Protein AF-A0AAU6S9L4-F1 (afdb_monomer_lite)

Secondary structure (DSSP, 8-state):
-HHHHHHHHHHHHHHHHHHHHHHHHHS-HHHHHHHHHHHH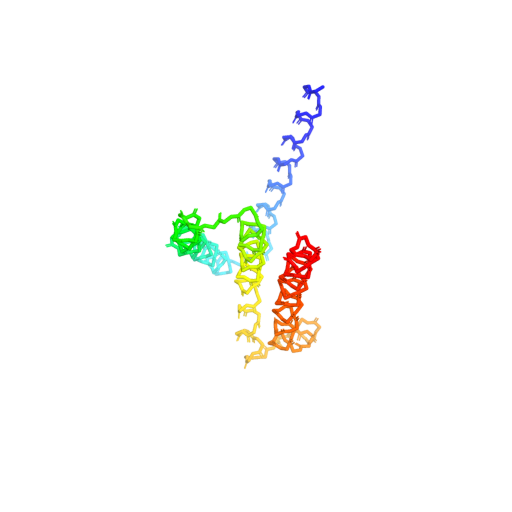HHHHIIIIIIHHHHHHHHHHHTTS--HHHHHHHHHHHHHHHHHHHHHHHHHHHHHHHTT--SSTTSS-S-HHHHHHHHHHHHHHHHHHHHHHHHHHHHHTT-

Structure (mmCIF, N/CA/C/O backbone):
data_AF-A0AAU6S9L4-F1
#
_entry.id   AF-A0AAU6S9L4-F1
#
loop_
_atom_site.group_PDB
_atom_site.id
_atom_site.type_symbol
_atom_site.label_atom_id
_atom_site.label_alt_id
_atom_site.label_comp_id
_atom_site.label_asym_id
_atom_site.label_entity_id
_atom_site.label_seq_id
_atom_site.pdbx_PDB_ins_code
_atom_site.Cartn_x
_atom_site.Cartn_y
_atom_site.Cartn_z
_atom_site.occupancy
_atom_site.B_iso_or_equiv
_atom_site.auth_seq_id
_atom_site.auth_comp_id
_atom_site.auth_asym_id
_atom_site.auth_atom_id
_atom_site.pdbx_PDB_model_num
ATOM 1 N N . MET A 1 1 ? 20.377 -11.196 22.464 1.00 67.19 1 MET A N 1
ATOM 2 C CA . MET A 1 1 ? 19.798 -9.949 21.898 1.00 67.19 1 MET A CA 1
ATOM 3 C C . MET A 1 1 ? 20.752 -9.184 20.975 1.00 67.19 1 MET A C 1
ATOM 5 O O . MET A 1 1 ? 20.336 -8.854 19.873 1.00 67.19 1 MET A O 1
ATOM 9 N N . ARG A 1 2 ? 22.020 -8.928 21.351 1.00 87.81 2 ARG A N 1
ATOM 10 C CA . ARG A 1 2 ? 22.989 -8.230 20.471 1.00 87.81 2 ARG A CA 1
ATOM 11 C C . ARG A 1 2 ? 23.260 -8.964 19.152 1.00 87.81 2 ARG A C 1
ATOM 13 O O . ARG A 1 2 ? 23.214 -8.337 18.105 1.00 87.81 2 ARG A O 1
ATOM 20 N N . PHE A 1 3 ? 23.445 -10.284 19.200 1.00 92.75 3 PHE A N 1
ATOM 21 C CA . PHE A 1 3 ? 23.719 -11.091 18.004 1.00 92.75 3 PHE A CA 1
ATOM 22 C C . PHE A 1 3 ? 22.562 -11.070 16.996 1.00 92.75 3 PHE A C 1
ATOM 24 O O . PHE A 1 3 ? 22.773 -10.782 15.827 1.00 92.75 3 PHE A O 1
ATOM 31 N N . ALA A 1 4 ? 21.325 -11.272 17.466 1.00 94.81 4 ALA A N 1
ATOM 32 C CA . ALA A 1 4 ? 20.131 -11.181 16.624 1.00 94.81 4 ALA A CA 1
ATOM 33 C C . ALA A 1 4 ? 19.972 -9.788 15.994 1.00 94.81 4 ALA A C 1
ATOM 35 O O . ALA A 1 4 ? 19.683 -9.675 14.809 1.00 94.81 4 ALA A O 1
ATOM 36 N N . ARG A 1 5 ? 20.226 -8.718 16.761 1.00 95.12 5 ARG A N 1
ATOM 37 C CA . ARG A 1 5 ? 20.195 -7.345 16.238 1.00 95.12 5 ARG A CA 1
ATOM 38 C C . ARG A 1 5 ? 21.238 -7.136 15.137 1.00 95.12 5 ARG A C 1
ATOM 40 O O . ARG A 1 5 ? 20.899 -6.605 14.088 1.00 95.12 5 ARG A O 1
ATOM 47 N N . VAL A 1 6 ? 22.481 -7.556 15.367 1.00 97.19 6 VAL A N 1
ATOM 48 C CA . VAL A 1 6 ? 23.558 -7.441 14.371 1.00 97.19 6 VAL A CA 1
ATOM 49 C C . VAL A 1 6 ? 23.235 -8.261 13.124 1.00 97.19 6 VAL A C 1
ATOM 51 O O . VAL A 1 6 ? 23.400 -7.755 12.022 1.00 97.19 6 VAL A O 1
ATOM 54 N N . ALA A 1 7 ? 22.705 -9.476 13.285 1.00 96.94 7 ALA A N 1
ATOM 55 C CA . ALA A 1 7 ? 22.304 -10.325 12.168 1.00 96.94 7 ALA A CA 1
ATOM 56 C C . ALA A 1 7 ? 21.214 -9.669 11.307 1.00 96.94 7 ALA A C 1
ATOM 58 O O . ALA A 1 7 ? 21.341 -9.642 10.088 1.00 96.94 7 ALA A O 1
ATOM 59 N N . VAL A 1 8 ? 20.183 -9.079 11.924 1.00 97.06 8 VAL A N 1
ATOM 60 C CA . VAL A 1 8 ? 19.117 -8.367 11.196 1.00 97.06 8 VAL A CA 1
ATOM 61 C C . VAL A 1 8 ? 19.659 -7.132 10.477 1.00 97.06 8 VAL A C 1
ATOM 63 O O . VAL A 1 8 ? 19.301 -6.900 9.326 1.00 97.06 8 VAL A O 1
ATOM 66 N N . ILE A 1 9 ? 20.545 -6.360 11.115 1.00 97.62 9 ILE A N 1
ATOM 67 C CA . ILE A 1 9 ? 21.171 -5.187 10.484 1.00 97.62 9 ILE A CA 1
ATOM 68 C C . ILE A 1 9 ? 22.021 -5.615 9.285 1.00 97.62 9 ILE A C 1
ATOM 70 O O . ILE A 1 9 ? 21.869 -5.059 8.201 1.00 97.62 9 ILE A O 1
ATOM 74 N N . ALA A 1 10 ? 22.883 -6.617 9.460 1.00 97.56 10 ALA A N 1
ATOM 75 C CA . ALA A 1 10 ? 23.743 -7.122 8.396 1.00 97.56 10 ALA A CA 1
ATOM 76 C C . ALA A 1 10 ? 22.922 -7.686 7.229 1.00 97.56 10 ALA A C 1
ATOM 78 O O . ALA A 1 10 ? 23.206 -7.372 6.076 1.00 97.56 10 ALA A O 1
ATOM 79 N N . ALA A 1 11 ? 21.865 -8.450 7.522 1.00 97.94 11 ALA A N 1
ATOM 80 C CA . ALA A 1 11 ? 20.945 -8.959 6.511 1.00 97.94 11 ALA A CA 1
ATOM 81 C C . ALA A 1 11 ? 20.233 -7.820 5.769 1.00 97.94 11 ALA A C 1
ATOM 83 O O . ALA A 1 11 ? 20.184 -7.833 4.543 1.00 97.94 11 ALA A O 1
ATOM 84 N N . GLY A 1 12 ? 19.732 -6.814 6.491 1.00 97.56 12 GLY A N 1
ATOM 85 C CA . GLY A 1 12 ? 19.065 -5.654 5.900 1.00 97.56 12 GLY A CA 1
ATOM 86 C C . GLY A 1 12 ? 19.984 -4.850 4.981 1.00 97.56 12 GLY A C 1
ATOM 87 O O . GLY A 1 12 ? 19.602 -4.545 3.855 1.00 97.56 12 GLY A O 1
ATOM 88 N N . ILE A 1 13 ? 21.214 -4.564 5.420 1.00 98.19 13 ILE A N 1
ATOM 89 C CA . ILE A 1 13 ? 22.219 -3.868 4.603 1.00 98.19 13 ILE A CA 1
ATOM 90 C C . ILE A 1 13 ? 22.600 -4.711 3.382 1.00 98.19 13 ILE A C 1
ATOM 92 O O . ILE A 1 13 ? 22.663 -4.180 2.276 1.00 98.19 13 ILE A O 1
ATOM 96 N N . GLY A 1 14 ? 22.812 -6.019 3.560 1.00 98.19 14 GLY A N 1
ATOM 97 C CA . GLY A 1 14 ? 23.135 -6.933 2.465 1.00 98.19 14 GLY A CA 1
ATOM 98 C C . GLY A 1 14 ? 22.035 -6.985 1.403 1.00 98.19 14 GLY A C 1
ATOM 99 O O . GLY A 1 14 ? 22.317 -6.832 0.217 1.00 98.19 14 GLY A O 1
ATOM 100 N N . LEU A 1 15 ? 20.775 -7.121 1.825 1.00 98.06 15 LEU A N 1
ATOM 101 C CA . LEU A 1 15 ? 19.605 -7.111 0.940 1.00 98.06 15 LEU A CA 1
ATOM 102 C C . LEU A 1 15 ? 19.424 -5.762 0.236 1.00 98.06 15 LEU A C 1
ATOM 104 O O . LEU A 1 15 ? 19.164 -5.736 -0.965 1.00 98.06 15 LEU A O 1
ATOM 108 N N . ALA A 1 16 ? 19.596 -4.647 0.951 1.00 96.38 16 ALA A N 1
ATOM 109 C CA . ALA A 1 16 ? 19.506 -3.313 0.364 1.00 96.38 16 ALA A CA 1
ATOM 110 C C . ALA A 1 16 ? 20.603 -3.088 -0.687 1.00 96.38 16 ALA A C 1
ATOM 112 O O . ALA A 1 16 ? 20.308 -2.650 -1.797 1.00 96.38 16 ALA A O 1
ATOM 113 N N . GLY A 1 17 ? 21.852 -3.445 -0.371 1.00 97.75 17 GLY A N 1
ATOM 114 C CA . GLY A 1 17 ? 22.973 -3.359 -1.306 1.00 97.75 17 GLY A CA 1
ATOM 115 C C . GLY A 1 17 ? 22.759 -4.227 -2.545 1.00 97.75 17 GLY A C 1
ATOM 116 O O . GLY A 1 17 ? 22.946 -3.756 -3.664 1.00 97.75 17 GLY A O 1
ATOM 117 N N . TYR A 1 18 ? 22.282 -5.461 -2.362 1.00 97.81 18 TYR A N 1
ATOM 118 C CA . TYR A 1 18 ? 21.923 -6.344 -3.471 1.00 97.81 18 TYR A CA 1
ATOM 119 C C . TYR A 1 18 ? 20.815 -5.747 -4.352 1.00 97.81 18 TYR A C 1
ATOM 121 O O . TYR A 1 18 ? 20.934 -5.750 -5.576 1.00 97.81 18 TYR A O 1
ATOM 129 N N . GLY A 1 19 ? 19.781 -5.158 -3.745 1.00 96.06 19 GLY A N 1
ATOM 130 C CA . GLY A 1 19 ? 18.730 -4.440 -4.465 1.00 96.06 19 GLY A CA 1
ATOM 131 C C . GLY A 1 19 ? 19.267 -3.265 -5.288 1.00 96.06 19 GLY A C 1
ATOM 132 O O . GLY A 1 19 ? 18.892 -3.118 -6.447 1.00 96.06 19 GLY A O 1
ATOM 133 N N . VAL A 1 20 ? 20.191 -2.468 -4.740 1.00 95.81 20 VAL A N 1
ATOM 134 C CA . VAL A 1 20 ? 20.842 -1.364 -5.473 1.00 95.81 20 VAL A CA 1
ATOM 135 C C . VAL A 1 20 ? 21.632 -1.885 -6.674 1.00 95.81 20 VAL A C 1
ATOM 137 O O . VAL A 1 20 ? 21.512 -1.333 -7.768 1.00 95.81 20 VAL A O 1
ATOM 140 N N . VAL A 1 21 ? 22.394 -2.969 -6.499 1.00 97.31 21 VAL A N 1
ATOM 141 C CA . VAL A 1 21 ? 23.126 -3.610 -7.603 1.00 97.31 21 VAL A CA 1
ATOM 142 C C . VAL A 1 21 ? 22.158 -4.064 -8.693 1.00 97.31 21 VAL A C 1
ATOM 144 O O . VAL A 1 21 ? 22.389 -3.765 -9.863 1.00 97.31 21 VAL A O 1
ATOM 147 N N . LEU A 1 22 ? 21.050 -4.720 -8.335 1.00 96.31 22 LEU A N 1
ATOM 148 C CA . LEU A 1 22 ? 20.025 -5.128 -9.299 1.00 96.31 22 LEU A CA 1
ATOM 149 C C . LEU A 1 22 ? 19.402 -3.933 -10.025 1.00 96.31 22 LEU A C 1
ATOM 151 O O . LEU A 1 22 ? 19.264 -3.980 -11.241 1.00 96.31 22 LEU A O 1
ATOM 155 N N . LEU A 1 23 ? 19.066 -2.851 -9.320 1.00 95.12 23 LEU A N 1
ATOM 156 C CA . LEU A 1 23 ? 18.490 -1.658 -9.944 1.00 95.12 23 LEU A CA 1
ATOM 157 C C . LEU A 1 23 ? 19.423 -1.078 -11.013 1.00 95.12 23 LEU A C 1
ATOM 159 O O . LEU A 1 23 ? 18.978 -0.807 -12.123 1.00 95.12 23 LEU A O 1
ATOM 163 N N . ILE A 1 24 ? 20.713 -0.925 -10.706 1.00 95.69 24 ILE A N 1
ATOM 164 C CA . ILE A 1 24 ? 21.684 -0.306 -11.623 1.00 95.69 24 ILE A CA 1
ATOM 165 C C . ILE A 1 24 ? 22.054 -1.244 -12.782 1.00 95.69 24 ILE A C 1
ATOM 167 O O . ILE A 1 24 ? 22.350 -0.774 -13.878 1.00 95.69 24 ILE A O 1
ATOM 171 N N . THR A 1 25 ? 22.045 -2.561 -12.559 1.00 96.38 25 THR A N 1
ATOM 172 C CA . THR A 1 25 ? 22.445 -3.545 -13.581 1.00 96.38 25 THR A CA 1
ATOM 173 C C . THR A 1 25 ? 21.294 -4.030 -14.462 1.00 96.38 25 THR A C 1
ATOM 175 O O . THR A 1 25 ? 21.542 -4.415 -15.602 1.00 96.38 25 THR A O 1
ATOM 178 N N . ALA A 1 26 ? 20.049 -4.011 -13.973 1.00 94.69 26 ALA A N 1
ATOM 179 C CA . ALA A 1 26 ? 18.892 -4.560 -14.685 1.00 94.69 26 ALA A CA 1
ATOM 180 C C . ALA A 1 26 ? 17.986 -3.502 -15.336 1.00 94.69 26 ALA A C 1
ATOM 182 O O . ALA A 1 26 ? 17.202 -3.844 -16.222 1.00 94.69 26 ALA A O 1
ATOM 183 N N . LEU A 1 27 ? 18.056 -2.234 -14.914 1.00 94.62 27 LEU A N 1
ATOM 184 C CA . LEU A 1 27 ? 17.190 -1.169 -15.428 1.00 94.62 27 LEU A CA 1
ATOM 185 C C . LEU A 1 27 ? 17.967 -0.180 -16.297 1.00 94.62 27 LEU A C 1
ATOM 187 O O . LEU A 1 27 ? 19.095 0.201 -15.995 1.00 94.62 27 LEU A O 1
ATOM 191 N N . SER A 1 28 ? 17.323 0.301 -17.361 1.00 95.31 28 SER A N 1
ATOM 192 C CA . SER A 1 28 ? 17.840 1.427 -18.138 1.00 95.31 28 SER A CA 1
ATOM 193 C C . SER A 1 28 ? 17.779 2.734 -17.325 1.00 95.31 28 SER A C 1
ATOM 195 O O . SER A 1 28 ? 16.921 2.876 -16.447 1.00 95.31 28 SER A O 1
ATOM 197 N N . PRO A 1 29 ? 18.602 3.752 -17.650 1.00 94.38 29 PRO A N 1
ATOM 198 C CA . PRO A 1 29 ? 18.561 5.052 -16.970 1.00 94.38 29 PRO A CA 1
ATOM 199 C C . PRO A 1 29 ? 17.177 5.718 -16.981 1.00 94.38 29 PRO A C 1
ATOM 201 O O . PRO A 1 29 ? 16.779 6.354 -16.007 1.00 94.38 29 PRO A O 1
ATOM 204 N N . SER A 1 30 ? 16.410 5.534 -18.060 1.00 95.19 30 SER A N 1
ATOM 205 C CA . SER A 1 30 ? 15.034 6.029 -18.163 1.00 95.19 30 SER A CA 1
ATOM 206 C C . SER A 1 30 ? 14.085 5.354 -17.168 1.00 95.19 30 SER A C 1
ATOM 208 O O . SER A 1 30 ? 13.259 6.033 -16.560 1.00 95.19 30 SER A O 1
ATOM 210 N N . LEU A 1 31 ? 14.218 4.040 -16.961 1.00 93.38 31 LEU A N 1
ATOM 211 C CA . LEU A 1 31 ? 13.424 3.295 -15.984 1.00 93.38 31 LEU A CA 1
ATOM 212 C C . LEU A 1 31 ? 13.832 3.630 -14.549 1.00 93.38 31 LEU A C 1
ATOM 214 O O . LEU A 1 31 ? 12.963 3.725 -13.688 1.00 93.38 31 LEU A O 1
ATOM 218 N N . LEU A 1 32 ? 15.121 3.873 -14.294 1.00 95.56 32 LEU A N 1
ATOM 219 C CA . LEU A 1 32 ? 15.591 4.360 -12.994 1.00 95.56 32 LEU A CA 1
ATOM 220 C C . LEU A 1 32 ? 14.981 5.721 -12.650 1.00 95.56 32 LEU A C 1
ATOM 222 O O . LEU A 1 32 ? 14.514 5.912 -11.528 1.00 95.56 32 LEU A O 1
ATOM 226 N N . LEU A 1 33 ? 14.926 6.646 -13.614 1.00 96.19 33 LEU A N 1
ATOM 227 C CA . LEU A 1 33 ? 14.273 7.938 -13.415 1.00 96.19 33 LEU A CA 1
ATOM 228 C C . LEU A 1 33 ? 12.766 7.775 -13.180 1.00 96.19 33 LEU A C 1
ATOM 230 O O . LEU A 1 33 ? 12.229 8.375 -12.251 1.00 96.19 33 LEU A O 1
ATOM 234 N N . ALA A 1 34 ? 12.089 6.940 -13.974 1.00 93.44 34 ALA A N 1
ATOM 235 C CA . ALA A 1 34 ? 10.665 6.662 -13.795 1.00 93.44 34 ALA A CA 1
ATOM 236 C C . ALA A 1 34 ? 10.370 6.056 -12.411 1.00 93.44 34 ALA A C 1
ATOM 238 O O . ALA A 1 34 ? 9.437 6.489 -11.734 1.00 93.44 34 ALA A O 1
ATOM 239 N N . LEU A 1 35 ? 11.202 5.113 -11.958 1.00 94.00 35 LEU A N 1
ATOM 240 C CA . LEU A 1 35 ? 11.126 4.527 -10.623 1.00 94.00 35 LEU A CA 1
ATOM 241 C C . LEU A 1 35 ? 11.349 5.581 -9.534 1.00 94.00 35 LEU A C 1
ATOM 243 O O . LEU A 1 35 ? 10.585 5.625 -8.575 1.00 94.00 35 LEU A O 1
ATOM 247 N N . ALA A 1 36 ? 12.361 6.441 -9.674 1.00 95.25 36 ALA A N 1
ATOM 248 C CA . ALA A 1 36 ? 12.648 7.495 -8.704 1.00 95.25 36 ALA A CA 1
ATOM 249 C C . ALA A 1 36 ? 11.485 8.492 -8.583 1.00 95.25 36 ALA A C 1
ATOM 251 O O . ALA A 1 36 ? 11.081 8.836 -7.472 1.00 95.25 36 ALA A O 1
ATOM 252 N N . VAL A 1 37 ? 10.903 8.906 -9.715 1.00 96.44 37 VAL A N 1
ATOM 253 C CA . VAL A 1 37 ? 9.714 9.772 -9.749 1.00 96.44 37 VAL A CA 1
ATOM 254 C C . VAL A 1 37 ? 8.522 9.084 -9.090 1.00 96.44 37 VAL A C 1
ATOM 256 O O . VAL A 1 37 ? 7.832 9.705 -8.283 1.00 96.44 37 VAL A O 1
ATOM 259 N N . TRP A 1 38 ? 8.289 7.803 -9.384 1.00 94.69 38 TRP A N 1
ATOM 260 C CA . TRP A 1 38 ? 7.201 7.043 -8.773 1.00 94.69 38 TRP A CA 1
ATOM 261 C C . TRP A 1 38 ? 7.387 6.886 -7.257 1.00 94.69 38 TRP A C 1
ATOM 263 O O . TRP A 1 38 ? 6.455 7.162 -6.506 1.00 94.69 38 TRP A O 1
ATOM 273 N N . LEU A 1 39 ? 8.590 6.536 -6.787 1.00 94.50 39 LEU A N 1
ATOM 274 C CA . LEU A 1 39 ? 8.905 6.442 -5.356 1.00 94.50 39 LEU A CA 1
ATOM 275 C C . LEU A 1 39 ? 8.682 7.780 -4.645 1.00 94.50 39 LEU A C 1
ATOM 277 O O . LEU A 1 39 ? 8.041 7.817 -3.596 1.00 94.50 39 LEU A O 1
ATOM 281 N N . ALA A 1 40 ? 9.156 8.882 -5.232 1.00 96.38 40 ALA A N 1
ATOM 282 C CA . ALA A 1 40 ? 8.940 10.218 -4.688 1.00 96.38 40 ALA A CA 1
ATOM 283 C C . ALA A 1 40 ? 7.445 10.565 -4.623 1.00 96.38 40 ALA A C 1
ATOM 285 O O . ALA A 1 40 ? 6.968 11.041 -3.593 1.00 96.38 40 ALA A O 1
ATOM 286 N N . ALA A 1 41 ? 6.687 10.277 -5.684 1.00 94.75 41 ALA A N 1
ATOM 287 C CA . ALA A 1 41 ? 5.246 10.502 -5.714 1.00 94.75 41 ALA A CA 1
ATOM 288 C C . ALA A 1 41 ? 4.516 9.684 -4.636 1.00 94.75 41 ALA A C 1
ATOM 290 O O . ALA A 1 41 ? 3.662 10.226 -3.939 1.00 94.75 41 ALA A O 1
ATOM 291 N N . VAL A 1 42 ? 4.874 8.409 -4.451 1.00 94.19 42 VAL A N 1
ATOM 292 C CA . VAL A 1 42 ? 4.299 7.545 -3.408 1.00 94.19 42 VAL A CA 1
ATOM 293 C C . VAL A 1 42 ? 4.570 8.101 -2.012 1.00 94.19 42 VAL A C 1
ATOM 295 O O . VAL A 1 42 ? 3.636 8.182 -1.217 1.00 94.19 42 VAL A O 1
ATOM 298 N N . VAL A 1 43 ? 5.804 8.532 -1.722 1.00 94.56 43 VAL A N 1
ATOM 299 C CA . VAL A 1 43 ? 6.157 9.156 -0.432 1.00 94.56 43 VAL A CA 1
ATOM 300 C C . VAL A 1 43 ? 5.333 10.418 -0.202 1.00 94.56 43 VAL A C 1
ATOM 302 O O . VAL A 1 43 ? 4.728 10.570 0.855 1.00 94.56 43 VAL A O 1
ATOM 305 N N . VAL A 1 44 ? 5.232 11.292 -1.207 1.00 96.25 44 VAL A N 1
ATOM 306 C CA . VAL A 1 44 ? 4.434 12.522 -1.107 1.00 96.25 44 VAL A CA 1
ATOM 307 C C . VAL A 1 44 ? 2.963 12.204 -0.844 1.00 96.25 44 VAL A C 1
ATOM 309 O O . VAL A 1 44 ? 2.372 12.781 0.065 1.00 96.25 44 VAL A O 1
ATOM 312 N N . VAL A 1 45 ? 2.356 11.273 -1.585 1.00 94.62 45 VAL A N 1
ATOM 313 C CA . VAL A 1 45 ? 0.954 10.899 -1.347 1.00 94.62 45 VAL A CA 1
ATOM 314 C C . VAL A 1 45 ? 0.781 10.287 0.047 1.00 94.62 45 VAL A C 1
ATOM 316 O O . VAL A 1 45 ? -0.194 10.595 0.733 1.00 94.62 45 VAL A O 1
ATOM 319 N N . HIS A 1 46 ? 1.719 9.463 0.509 1.00 89.81 46 HIS A N 1
ATOM 320 C CA . HIS A 1 46 ? 1.636 8.851 1.831 1.00 89.81 46 HIS A CA 1
ATOM 321 C C . HIS A 1 46 ? 1.733 9.888 2.961 1.00 89.81 46 HIS A C 1
ATOM 323 O O . HIS A 1 46 ? 0.831 9.978 3.798 1.00 89.81 46 HIS A O 1
ATOM 329 N N . ASP A 1 47 ? 2.776 10.715 2.942 1.00 94.19 47 ASP A N 1
ATOM 330 C CA . ASP A 1 47 ? 3.126 11.594 4.060 1.00 94.19 47 ASP A CA 1
ATOM 331 C C . ASP A 1 47 ? 2.374 12.925 4.035 1.00 94.19 47 ASP A C 1
ATOM 333 O O . ASP A 1 47 ? 2.033 13.458 5.091 1.00 94.19 47 ASP A O 1
ATOM 337 N N . ALA A 1 48 ? 2.086 13.468 2.850 1.00 93.06 48 ALA A N 1
ATOM 338 C CA . ALA A 1 48 ? 1.420 14.763 2.719 1.00 93.06 48 ALA A CA 1
ATOM 339 C C . ALA A 1 48 ? -0.106 14.650 2.598 1.00 93.06 48 ALA A C 1
ATOM 341 O O . ALA A 1 48 ? -0.805 15.627 2.866 1.00 93.06 48 ALA A O 1
ATOM 342 N N . ILE A 1 49 ? -0.641 13.486 2.208 1.00 92.12 49 ILE A N 1
ATOM 343 C CA . ILE A 1 49 ? -2.088 13.304 2.001 1.00 92.12 49 ILE A CA 1
ATOM 344 C C . ILE A 1 49 ? -2.655 12.264 2.965 1.00 92.12 49 ILE A C 1
ATOM 346 O O . ILE A 1 49 ? -3.531 12.595 3.767 1.00 92.12 49 ILE A O 1
ATOM 350 N N . LEU A 1 50 ? -2.170 11.019 2.923 1.00 91.12 50 LEU A N 1
ATOM 351 C CA . LEU A 1 50 ? -2.778 9.928 3.693 1.00 91.12 50 LEU A CA 1
ATOM 352 C C . LEU A 1 50 ? -2.595 10.119 5.203 1.00 91.12 50 LEU A C 1
ATOM 354 O O . LEU A 1 50 ? -3.575 10.027 5.949 1.00 91.12 50 LEU A O 1
ATOM 358 N N . ALA A 1 51 ? -1.378 10.423 5.661 1.00 89.94 51 ALA A N 1
ATOM 359 C CA . ALA A 1 51 ? -1.102 10.610 7.084 1.00 89.94 51 ALA A CA 1
ATOM 360 C C . ALA A 1 51 ? -1.865 11.810 7.696 1.00 89.94 51 ALA A C 1
ATOM 362 O O . ALA A 1 51 ? -2.516 11.624 8.733 1.00 89.94 51 ALA A O 1
ATOM 363 N N . PRO A 1 52 ? -1.902 13.008 7.073 1.00 89.50 52 PRO A N 1
ATOM 364 C CA . PRO A 1 52 ? -2.674 14.138 7.589 1.00 89.50 52 PRO A CA 1
ATOM 365 C C . PRO A 1 52 ? -4.180 13.888 7.553 1.00 89.50 52 PRO A C 1
ATOM 367 O O . PRO A 1 52 ? -4.862 14.170 8.541 1.00 89.50 52 PRO A O 1
ATOM 370 N N . ALA A 1 53 ? -4.704 13.305 6.467 1.00 88.81 53 ALA A N 1
ATOM 371 C CA . ALA A 1 53 ? -6.120 12.960 6.368 1.00 88.81 53 ALA A CA 1
ATOM 372 C C . ALA A 1 53 ? -6.531 12.001 7.493 1.00 88.81 53 ALA A C 1
ATOM 374 O O . ALA A 1 53 ? -7.535 12.232 8.170 1.00 88.81 53 ALA A O 1
ATOM 375 N N . MET A 1 54 ? -5.721 10.971 7.755 1.00 86.25 54 MET A N 1
ATOM 376 C CA . MET A 1 54 ? -5.971 10.029 8.845 1.00 86.25 54 MET A CA 1
ATOM 377 C C . MET A 1 54 ? -5.879 10.667 10.221 1.00 86.25 54 MET A C 1
ATOM 379 O O . MET A 1 54 ? -6.725 10.406 11.078 1.00 86.25 54 MET A O 1
ATOM 383 N N . SER A 1 55 ? -4.898 11.542 10.433 1.00 87.44 55 SER A N 1
ATOM 384 C CA . SER A 1 55 ? -4.775 12.282 11.686 1.00 87.44 55 SER A CA 1
ATOM 385 C C . SER A 1 55 ? -6.003 13.167 11.939 1.00 87.44 55 SER A C 1
ATOM 387 O O . SER A 1 55 ? -6.550 13.153 13.044 1.00 87.44 55 SER A O 1
ATOM 389 N N . ALA A 1 56 ? -6.504 13.857 10.909 1.00 86.50 56 ALA A N 1
ATOM 390 C CA . ALA A 1 56 ? -7.705 14.687 10.989 1.00 86.50 56 ALA A CA 1
ATOM 391 C C . ALA A 1 56 ? -8.977 13.861 11.254 1.00 86.50 56 ALA A C 1
ATOM 393 O O . ALA A 1 56 ? -9.775 14.211 12.128 1.00 86.50 56 ALA A O 1
ATOM 394 N N . LEU A 1 57 ? -9.152 12.736 10.551 1.00 82.88 57 LEU A N 1
ATOM 395 C CA . LEU A 1 57 ? -10.252 11.789 10.770 1.00 82.88 57 LEU A CA 1
ATOM 396 C C . LEU A 1 57 ? -10.252 11.260 12.206 1.00 82.88 57 LEU A C 1
ATOM 398 O O . LEU A 1 57 ? -11.286 11.293 12.877 1.00 82.88 57 LEU A O 1
ATOM 402 N N . ARG A 1 58 ? -9.084 10.844 12.704 1.00 83.06 58 ARG A N 1
ATOM 403 C CA . ARG A 1 58 ? -8.903 10.393 14.086 1.00 83.06 58 ARG A CA 1
ATOM 404 C C . ARG A 1 58 ? -9.264 11.487 15.087 1.00 83.06 58 ARG A C 1
ATOM 406 O O . ARG A 1 58 ? -10.074 11.246 15.975 1.00 83.06 58 ARG A O 1
ATOM 413 N N . ALA A 1 59 ? -8.719 12.692 14.921 1.00 82.44 59 ALA A N 1
ATOM 414 C CA . ALA A 1 59 ? -8.958 13.815 15.827 1.00 82.44 59 ALA A CA 1
ATOM 415 C C . ALA A 1 59 ? -10.435 14.235 15.887 1.00 82.44 59 ALA A C 1
ATOM 417 O O . ALA A 1 59 ? -10.907 14.676 16.935 1.00 82.44 59 ALA A O 1
ATOM 418 N N . ARG A 1 60 ? -11.166 14.099 14.776 1.00 78.56 60 ARG A N 1
ATOM 419 C CA . ARG A 1 60 ? -12.597 14.412 14.702 1.00 78.56 60 ARG A CA 1
ATOM 420 C C . ARG A 1 60 ? -13.466 13.334 15.345 1.00 78.56 60 ARG A C 1
ATOM 422 O O . ARG A 1 60 ? -14.467 13.663 15.962 1.00 78.56 60 ARG A O 1
ATOM 429 N N . TRP A 1 61 ? -13.100 12.063 15.199 1.00 70.69 61 TRP A N 1
ATOM 430 C CA . TRP A 1 61 ? -13.912 10.948 15.693 1.00 70.69 61 TRP A CA 1
ATOM 431 C C . TRP A 1 61 ? -13.652 10.626 17.162 1.00 70.69 61 TRP A C 1
ATOM 433 O O . TRP A 1 61 ? -14.557 10.173 17.849 1.00 70.69 61 TRP A O 1
ATOM 443 N N . TRP A 1 62 ? -12.437 10.854 17.658 1.00 70.38 62 TRP A N 1
ATOM 444 C CA . TRP A 1 62 ? -12.056 10.464 19.017 1.00 70.38 62 TRP A CA 1
ATOM 445 C C . TRP A 1 62 ? -12.514 11.434 20.105 1.00 70.38 62 TRP A C 1
ATOM 447 O O . TRP A 1 62 ? -12.474 11.069 21.274 1.00 70.38 62 TRP A O 1
ATOM 457 N N . ARG A 1 63 ? -12.967 12.641 19.749 1.00 66.94 63 ARG A N 1
ATOM 458 C CA . ARG A 1 63 ? -13.444 13.621 20.736 1.00 66.94 63 ARG A CA 1
ATOM 459 C C . ARG A 1 63 ? -14.695 13.161 21.489 1.00 66.94 63 ARG A C 1
ATOM 461 O O . ARG A 1 63 ? -14.790 13.436 22.676 1.00 66.94 63 ARG A O 1
ATOM 468 N N . ASP A 1 64 ? -15.565 12.392 20.832 1.00 64.75 64 ASP A N 1
ATOM 469 C CA . ASP A 1 64 ? -16.876 12.001 21.376 1.00 64.75 64 ASP A CA 1
ATOM 470 C C . ASP A 1 64 ? -17.133 10.476 21.334 1.00 64.75 64 ASP A C 1
ATOM 472 O O . ASP A 1 64 ? -18.247 10.004 21.568 1.00 64.75 64 ASP A O 1
ATOM 476 N N . ALA A 1 65 ? -16.118 9.672 20.997 1.00 64.88 65 ALA A N 1
ATOM 477 C CA . ALA A 1 65 ? -16.265 8.232 20.784 1.00 64.88 65 ALA A CA 1
ATOM 478 C C . ALA A 1 65 ? -15.971 7.410 22.049 1.00 64.88 65 ALA A C 1
ATOM 480 O O . ALA A 1 65 ? -14.827 7.334 22.498 1.00 64.88 65 ALA A O 1
ATOM 481 N N . GLY A 1 66 ? -16.980 6.692 22.556 1.00 72.81 66 GLY A N 1
ATOM 482 C CA . GLY A 1 66 ? -16.767 5.619 23.539 1.00 72.81 66 GLY A CA 1
ATOM 483 C C . GLY A 1 66 ? -15.932 4.456 22.973 1.00 72.81 66 GLY A C 1
ATOM 484 O O . GLY A 1 66 ? -15.818 4.310 21.754 1.00 72.81 66 GLY A O 1
ATOM 485 N N . ASP A 1 67 ? -15.397 3.587 23.838 1.00 73.69 67 ASP A N 1
ATOM 486 C CA . ASP A 1 67 ? -14.424 2.520 23.505 1.00 73.69 67 ASP A CA 1
ATOM 487 C C . ASP A 1 67 ? -14.757 1.694 22.249 1.00 73.69 67 ASP A C 1
ATOM 489 O O . ASP A 1 67 ? -13.891 1.343 21.449 1.00 73.69 67 ASP A O 1
ATOM 493 N N . ARG A 1 68 ? -16.036 1.403 21.999 1.00 71.12 68 ARG A N 1
ATOM 494 C CA . ARG A 1 68 ? -16.459 0.627 20.816 1.00 71.12 68 ARG A CA 1
ATOM 495 C C . ARG A 1 68 ? -16.357 1.406 19.513 1.00 71.12 68 ARG A C 1
ATOM 497 O O . ARG A 1 68 ? -16.017 0.831 18.479 1.00 71.12 68 ARG A O 1
ATOM 504 N N . ALA A 1 69 ? -16.662 2.699 19.557 1.00 77.19 69 ALA A N 1
ATOM 505 C CA . ALA A 1 69 ? -16.482 3.583 18.416 1.00 77.19 69 ALA A CA 1
ATOM 506 C C . ALA A 1 69 ? -14.985 3.764 18.104 1.00 77.19 69 ALA A C 1
ATOM 508 O O . ALA A 1 69 ? -14.630 3.893 16.933 1.00 77.19 69 ALA A O 1
ATOM 509 N N . GLN A 1 70 ? -14.106 3.644 19.107 1.00 80.88 70 GLN A N 1
ATOM 510 C CA . GLN A 1 70 ? -12.655 3.636 18.903 1.00 80.88 70 GLN A CA 1
ATOM 511 C C . GLN A 1 70 ? -12.177 2.383 18.157 1.00 80.88 70 GLN A C 1
ATOM 513 O O . GLN A 1 70 ? -11.426 2.519 17.195 1.00 80.88 70 GLN A O 1
ATOM 518 N N . VAL A 1 71 ? -12.657 1.181 18.513 1.00 83.62 71 VAL A N 1
ATOM 519 C CA . VAL A 1 71 ? -12.286 -0.067 17.805 1.00 83.62 71 VAL A CA 1
ATOM 520 C C . VAL A 1 71 ? -12.698 -0.022 16.335 1.00 83.62 71 VAL A C 1
ATOM 522 O O . VAL A 1 71 ? -11.883 -0.288 15.453 1.00 83.62 71 VAL A O 1
ATOM 525 N N . VAL A 1 72 ? -13.950 0.350 16.047 1.00 84.38 72 VAL A N 1
ATOM 526 C CA . VAL A 1 72 ? -14.429 0.447 14.658 1.00 84.38 72 VAL A CA 1
ATOM 527 C C . VAL A 1 72 ? -13.654 1.520 13.889 1.00 84.38 72 VAL A C 1
ATOM 529 O O . VAL A 1 72 ? -13.295 1.297 12.734 1.00 84.38 72 VAL A O 1
ATOM 532 N N . SER A 1 73 ? -13.359 2.659 14.524 1.00 84.94 73 SER A N 1
ATOM 533 C CA . SER A 1 73 ? -12.555 3.725 13.921 1.00 84.94 73 SER A CA 1
ATOM 534 C C . SER A 1 73 ? -11.135 3.250 13.599 1.00 84.94 73 SER A C 1
ATOM 536 O O . SER A 1 73 ? -10.670 3.459 12.482 1.00 84.94 73 SER A O 1
ATOM 538 N N . ALA A 1 74 ? -10.473 2.549 14.523 1.00 87.69 74 ALA A N 1
ATOM 539 C CA . ALA A 1 74 ? -9.126 2.021 14.322 1.00 87.69 74 ALA A CA 1
ATOM 540 C C . ALA A 1 74 ? -9.080 0.995 13.180 1.00 87.69 74 ALA A C 1
ATOM 542 O O . ALA A 1 74 ? -8.233 1.096 12.293 1.00 87.69 74 ALA A O 1
ATOM 543 N N . VAL A 1 75 ? -10.030 0.054 13.146 1.00 90.69 75 VAL A N 1
ATOM 544 C CA . VAL A 1 75 ? -10.131 -0.922 12.050 1.00 90.69 75 VAL A CA 1
ATOM 545 C C . VAL A 1 75 ? -10.413 -0.225 10.720 1.00 90.69 75 VAL A C 1
ATOM 547 O O . VAL A 1 75 ? -9.778 -0.556 9.725 1.00 90.69 75 VAL A O 1
ATOM 550 N N . GLY A 1 76 ? -11.298 0.776 10.697 1.00 90.44 76 GLY A N 1
ATOM 551 C CA . GLY A 1 76 ? -11.566 1.586 9.507 1.00 90.44 76 GLY A CA 1
ATOM 552 C C . GLY A 1 76 ? -10.334 2.338 8.991 1.00 90.44 76 GLY A C 1
ATOM 553 O O . GLY A 1 76 ? -10.102 2.374 7.785 1.00 90.44 76 GLY A O 1
ATOM 554 N N . GLN A 1 77 ? -9.510 2.890 9.887 1.00 89.62 77 GLN A N 1
ATOM 555 C CA . GLN A 1 77 ? -8.261 3.571 9.526 1.00 89.62 77 GLN A CA 1
ATOM 556 C C . GLN A 1 77 ? -7.240 2.598 8.930 1.00 89.62 77 GLN A C 1
ATOM 558 O O . GLN A 1 77 ? -6.717 2.854 7.847 1.00 89.62 77 GLN A O 1
ATOM 563 N N . ILE A 1 78 ? -6.995 1.462 9.594 1.00 91.31 78 ILE A N 1
ATOM 564 C CA . ILE A 1 78 ? -6.074 0.424 9.100 1.00 91.31 78 ILE A CA 1
ATOM 565 C C . ILE A 1 78 ? -6.540 -0.086 7.732 1.00 91.31 78 ILE A C 1
ATOM 567 O O . ILE A 1 78 ? -5.741 -0.181 6.799 1.00 91.31 78 ILE A O 1
ATOM 571 N N . ALA A 1 79 ? -7.838 -0.362 7.599 1.00 93.38 79 ALA A N 1
ATOM 572 C CA . ALA A 1 79 ? -8.467 -0.799 6.360 1.00 93.38 79 ALA A CA 1
ATOM 573 C C . ALA A 1 79 ? -8.246 0.210 5.224 1.00 93.38 79 ALA A C 1
ATOM 575 O O . ALA A 1 79 ? -7.772 -0.166 4.152 1.00 93.38 79 ALA A O 1
ATOM 576 N N . PHE A 1 80 ? -8.523 1.494 5.465 1.00 92.50 80 PHE A N 1
ATOM 577 C CA . PHE A 1 80 ? -8.331 2.534 4.458 1.00 92.50 80 PHE A CA 1
ATOM 578 C C . PHE A 1 80 ? -6.866 2.688 4.058 1.00 92.50 80 PHE A C 1
ATOM 580 O O . PHE A 1 80 ? -6.578 2.732 2.867 1.00 92.50 80 PHE A O 1
ATOM 587 N N . VAL A 1 81 ? -5.936 2.757 5.019 1.00 92.31 81 VAL A N 1
ATOM 588 C CA . VAL A 1 81 ? -4.501 2.902 4.717 1.00 92.31 81 VAL A CA 1
ATOM 589 C C . VAL A 1 81 ? -4.012 1.712 3.898 1.00 92.31 81 VAL A C 1
ATOM 591 O O . VAL A 1 81 ? -3.321 1.900 2.902 1.00 92.31 81 VAL A O 1
ATOM 594 N N . THR A 1 82 ? -4.436 0.500 4.259 1.00 94.00 82 THR A N 1
ATOM 595 C CA . THR A 1 82 ? -4.109 -0.717 3.506 1.00 94.00 82 THR A CA 1
ATOM 596 C C . THR A 1 82 ? -4.630 -0.633 2.070 1.00 94.00 82 THR A C 1
ATOM 598 O O . THR A 1 82 ? -3.858 -0.800 1.129 1.00 94.00 82 THR A O 1
ATOM 601 N N . GLY A 1 83 ? -5.915 -0.313 1.880 1.00 94.81 83 GLY A N 1
ATOM 602 C CA . GLY A 1 83 ? -6.510 -0.170 0.548 1.00 94.81 83 GLY A CA 1
ATOM 603 C C . GLY A 1 83 ? -5.861 0.942 -0.282 1.00 94.81 83 GLY A C 1
ATOM 604 O O . GLY A 1 83 ? -5.598 0.758 -1.471 1.00 94.81 83 GLY A O 1
ATOM 605 N N . ALA A 1 84 ? -5.539 2.078 0.339 1.00 93.94 84 ALA A N 1
ATOM 606 C CA . ALA A 1 84 ? -4.884 3.207 -0.313 1.00 93.94 84 ALA A CA 1
ATOM 607 C C . ALA A 1 84 ? -3.460 2.859 -0.772 1.00 93.94 84 ALA A C 1
ATOM 609 O O . ALA A 1 84 ? -3.108 3.132 -1.918 1.00 93.94 84 ALA A O 1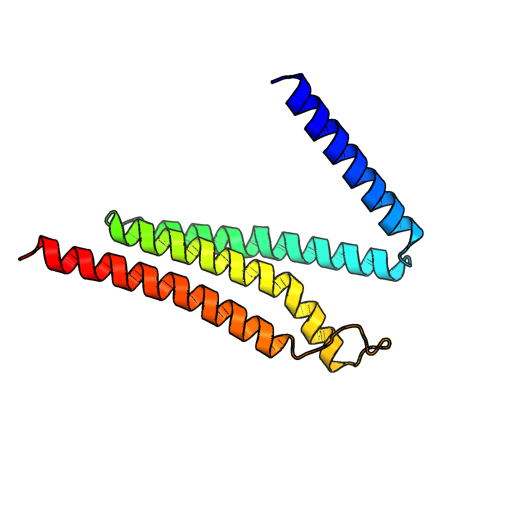
ATOM 610 N N . VAL A 1 85 ? -2.660 2.206 0.079 1.00 93.12 85 VAL A N 1
ATOM 611 C CA . VAL A 1 85 ? -1.304 1.763 -0.284 1.00 93.12 85 VAL A CA 1
ATOM 612 C C . VAL A 1 85 ? -1.358 0.718 -1.394 1.00 93.12 85 VAL A C 1
ATOM 614 O O . VAL A 1 85 ? -0.644 0.862 -2.379 1.00 93.12 85 VAL A O 1
ATOM 617 N N . LEU A 1 86 ? -2.246 -0.278 -1.310 1.00 94.75 86 LEU A N 1
ATOM 618 C CA . LEU A 1 86 ? -2.426 -1.251 -2.395 1.00 94.75 86 LEU A CA 1
ATOM 619 C C . LEU A 1 86 ? -2.826 -0.567 -3.709 1.00 94.75 86 LEU A C 1
ATOM 621 O O . LEU A 1 86 ? -2.307 -0.912 -4.768 1.00 94.75 86 LEU A O 1
ATOM 625 N N . SER A 1 87 ? -3.682 0.455 -3.646 1.00 94.81 87 SER A N 1
ATOM 626 C CA . SER A 1 87 ? -4.061 1.238 -4.827 1.00 94.81 87 SER A CA 1
ATOM 627 C C . SER A 1 87 ? -2.859 1.963 -5.444 1.00 94.81 87 SER A C 1
ATOM 629 O O . SER A 1 87 ? -2.727 1.961 -6.662 1.00 94.81 87 SER A O 1
ATOM 631 N N . LEU A 1 88 ? -1.943 2.525 -4.644 1.00 93.88 88 LEU A N 1
ATOM 632 C CA . LEU A 1 88 ? -0.733 3.188 -5.159 1.00 93.88 88 LEU A CA 1
ATOM 633 C C . LEU A 1 88 ? 0.163 2.253 -5.990 1.00 93.88 88 LEU A C 1
ATOM 635 O O . LEU A 1 88 ? 0.806 2.714 -6.933 1.00 93.88 88 LEU A O 1
ATOM 639 N N . PHE A 1 89 ? 0.172 0.955 -5.676 1.00 91.94 89 PHE A N 1
ATOM 640 C CA . PHE A 1 89 ? 0.887 -0.061 -6.454 1.00 91.94 89 PHE A CA 1
ATOM 641 C C . PHE A 1 89 ? 0.111 -0.528 -7.690 1.00 91.94 89 PHE A C 1
ATOM 643 O O . PHE A 1 89 ? 0.703 -0.684 -8.753 1.00 91.94 89 PHE A O 1
ATOM 650 N N . VAL A 1 90 ? -1.205 -0.719 -7.575 1.00 92.44 90 VAL A N 1
ATOM 651 C CA . VAL A 1 90 ? -2.028 -1.284 -8.661 1.00 92.44 90 VAL A CA 1
ATOM 652 C C . VAL A 1 90 ? -2.406 -0.240 -9.722 1.00 92.44 90 VAL A C 1
ATOM 654 O O . VAL A 1 90 ? -2.595 -0.574 -10.889 1.00 92.44 90 VAL A O 1
ATOM 657 N N . LEU A 1 91 ? -2.498 1.044 -9.367 1.00 92.25 91 LEU A N 1
ATOM 658 C CA . LEU A 1 91 ? -2.873 2.106 -10.310 1.00 92.25 91 LEU A CA 1
ATOM 659 C C . LEU A 1 91 ? -1.920 2.225 -11.519 1.00 92.25 91 LEU A C 1
ATOM 661 O O . LEU A 1 91 ? -2.423 2.303 -12.644 1.00 92.25 91 LEU A O 1
ATOM 665 N N . PRO A 1 92 ? -0.580 2.200 -11.354 1.00 89.44 92 PRO A N 1
ATOM 666 C CA . PRO A 1 92 ? 0.344 2.116 -12.485 1.00 89.44 92 PRO A CA 1
ATOM 667 C C . PRO A 1 92 ? 0.099 0.893 -13.376 1.00 89.44 92 PRO A C 1
ATOM 669 O O . PRO A 1 92 ? 0.149 1.012 -14.599 1.00 89.44 92 PRO A O 1
ATOM 672 N N . GLU A 1 93 ? -0.208 -0.265 -12.786 1.00 89.00 93 GLU A N 1
ATOM 673 C CA . GLU A 1 93 ? -0.463 -1.505 -13.529 1.00 89.00 93 GLU A CA 1
ATOM 674 C C . GLU A 1 93 ? -1.713 -1.371 -14.404 1.00 89.00 93 GLU A C 1
ATOM 676 O O . GLU A 1 93 ? -1.656 -1.673 -15.594 1.00 89.00 93 GLU A O 1
ATOM 681 N N . ILE A 1 94 ? -2.805 -0.819 -13.862 1.00 89.56 94 ILE A N 1
ATOM 682 C CA . ILE A 1 94 ? -4.034 -0.517 -14.618 1.00 89.56 94 ILE A CA 1
ATOM 683 C C . ILE A 1 94 ? -3.739 0.466 -15.761 1.00 89.56 94 ILE A C 1
ATOM 685 O O . ILE A 1 94 ? -4.215 0.291 -1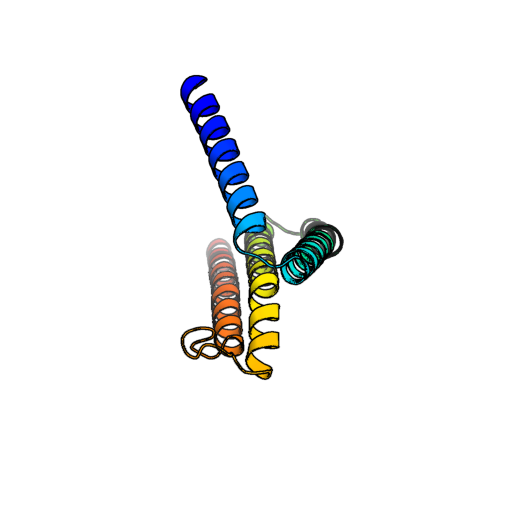6.886 1.00 89.56 94 ILE A O 1
ATOM 689 N N . TRP A 1 95 ? -2.933 1.498 -15.495 1.00 88.38 95 TRP A N 1
ATOM 690 C CA . TRP A 1 95 ? -2.571 2.498 -16.499 1.00 88.38 95 TRP A CA 1
ATOM 691 C C . TRP A 1 95 ? -1.773 1.887 -17.658 1.00 88.38 95 TRP A C 1
ATOM 693 O O . TRP A 1 95 ? -2.033 2.208 -18.820 1.00 88.38 95 TRP A O 1
ATOM 703 N N . VAL A 1 96 ? -0.826 0.989 -17.372 1.00 86.19 96 VAL A N 1
ATOM 704 C CA . VAL A 1 96 ? -0.075 0.268 -18.411 1.00 86.19 96 VAL A CA 1
ATOM 705 C C . VAL A 1 96 ? -0.960 -0.763 -19.117 1.00 86.19 96 VAL A C 1
ATOM 707 O O . VAL A 1 96 ? -0.864 -0.894 -20.334 1.00 86.19 96 VAL A O 1
ATOM 710 N N . GLN A 1 97 ? -1.880 -1.427 -18.409 1.00 83.81 97 GLN A N 1
ATOM 711 C CA . GLN A 1 97 ? -2.788 -2.422 -18.988 1.00 83.81 97 GLN A CA 1
ATOM 712 C C . GLN A 1 97 ? -3.584 -1.874 -20.173 1.00 83.81 97 GLN A C 1
ATOM 714 O O . GLN A 1 97 ? -3.701 -2.541 -21.200 1.00 83.81 97 GLN A O 1
ATOM 719 N N . GLY A 1 98 ? -4.072 -0.635 -20.060 1.00 79.31 98 GLY A N 1
ATOM 720 C CA . GLY A 1 98 ? -4.816 0.036 -21.128 1.00 79.31 98 GLY A CA 1
ATOM 721 C C . GLY A 1 98 ? -4.000 0.333 -22.394 1.00 79.31 98 GLY A C 1
ATOM 722 O O . GLY A 1 98 ? -4.583 0.667 -23.420 1.00 79.31 98 GLY A O 1
ATOM 723 N N . ARG A 1 99 ? -2.665 0.216 -22.345 1.00 80.94 99 ARG A N 1
ATOM 724 C CA . ARG A 1 99 ? -1.751 0.449 -23.480 1.00 80.94 99 ARG A CA 1
ATOM 725 C C . ARG A 1 99 ? -1.258 -0.839 -24.142 1.00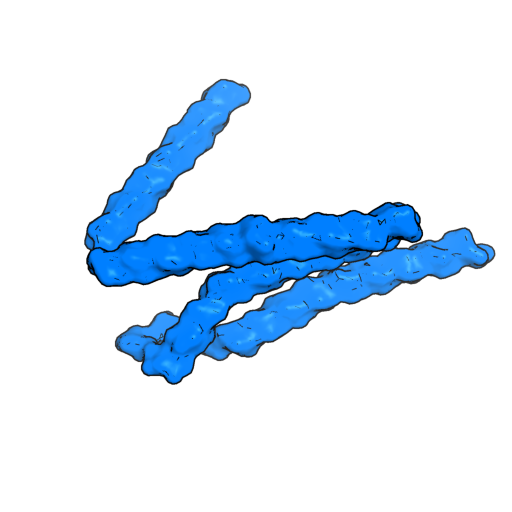 80.94 99 ARG A C 1
ATOM 727 O O . ARG A 1 99 ? -0.577 -0.765 -25.160 1.00 80.94 99 ARG A O 1
ATOM 734 N N . GLY A 1 100 ? -1.614 -1.997 -23.587 1.00 72.81 100 GLY A N 1
ATOM 735 C CA . GLY A 1 100 ? -1.075 -3.290 -23.998 1.00 72.81 100 GLY A CA 1
ATOM 736 C C . GLY A 1 100 ? 0.297 -3.584 -23.385 1.00 72.81 100 GLY A C 1
ATOM 737 O O . GLY A 1 100 ? 1.039 -2.688 -22.988 1.00 72.81 100 GLY A O 1
ATOM 738 N N . SER A 1 101 ? 0.627 -4.873 -23.293 1.00 72.75 101 SER A N 1
ATOM 739 C CA . SER A 1 101 ? 1.916 -5.357 -22.794 1.00 72.75 101 SER A CA 1
ATOM 740 C C . SER A 1 101 ? 2.716 -5.970 -23.938 1.00 72.75 101 SER A C 1
ATOM 742 O O . SER A 1 101 ? 2.186 -6.767 -24.710 1.00 72.75 101 SER A O 1
ATOM 744 N N . ALA A 1 102 ? 4.007 -5.641 -24.014 1.00 71.56 102 ALA A N 1
ATOM 745 C CA . ALA A 1 102 ? 4.931 -6.281 -24.952 1.00 71.56 102 ALA A CA 1
ATOM 746 C C . ALA A 1 102 ? 5.158 -7.769 -24.623 1.00 71.56 102 ALA A C 1
ATOM 748 O O . ALA A 1 102 ? 5.579 -8.532 -25.489 1.00 71.56 102 ALA A O 1
ATOM 749 N N . ASN A 1 103 ? 4.877 -8.187 -23.382 1.00 71.44 103 ASN A N 1
ATOM 750 C CA . ASN A 1 103 ? 4.971 -9.574 -22.950 1.00 71.44 103 ASN A CA 1
ATOM 751 C C . ASN A 1 103 ? 3.588 -10.085 -22.498 1.00 71.44 103 ASN A C 1
ATOM 753 O O . ASN A 1 103 ? 3.082 -9.609 -21.476 1.00 71.44 103 ASN A O 1
ATOM 757 N N . PRO A 1 104 ? 2.989 -11.068 -23.196 1.00 69.75 104 PRO A N 1
ATOM 758 C CA . PRO A 1 104 ? 1.645 -11.566 -22.898 1.00 69.75 104 PRO A CA 1
ATOM 759 C C . PRO A 1 104 ? 1.539 -12.332 -21.569 1.00 69.75 104 PRO A C 1
ATOM 761 O O . PRO A 1 104 ? 0.429 -12.599 -21.114 1.00 69.75 104 PRO A O 1
ATOM 764 N N . THR A 1 105 ? 2.661 -12.681 -20.927 1.00 75.75 105 THR A N 1
ATOM 765 C CA . THR A 1 105 ? 2.674 -13.288 -19.583 1.00 75.75 105 THR A CA 1
ATOM 766 C C . THR A 1 105 ? 2.768 -12.259 -18.454 1.00 75.75 105 THR A C 1
ATOM 768 O O . THR A 1 105 ? 2.681 -12.626 -17.284 1.00 75.75 105 THR A O 1
ATOM 771 N N . ILE A 1 106 ? 2.921 -10.973 -18.782 1.00 65.31 106 ILE A N 1
ATOM 772 C CA . ILE A 1 106 ? 2.889 -9.859 -17.831 1.00 65.31 106 ILE A CA 1
ATOM 773 C C . ILE A 1 106 ? 1.538 -9.152 -18.001 1.00 65.31 106 ILE A C 1
ATOM 775 O O . ILE A 1 106 ? 1.055 -8.988 -19.118 1.00 65.31 106 ILE A O 1
ATOM 779 N N . LEU A 1 107 ? 0.921 -8.745 -16.889 1.00 72.06 107 LEU A N 1
ATOM 780 C CA . LEU A 1 107 ? -0.447 -8.218 -16.821 1.00 72.06 107 LEU A CA 1
ATOM 781 C C . LEU A 1 107 ? -1.557 -9.235 -17.174 1.00 72.06 107 LEU A C 1
ATOM 783 O O . LEU A 1 107 ? -2.544 -8.920 -17.841 1.00 72.06 107 LEU A O 1
ATOM 787 N N . VAL A 1 108 ? -1.428 -10.472 -16.690 1.00 72.12 108 VAL A N 1
ATOM 788 C CA . VAL A 1 108 ? -2.420 -11.532 -16.932 1.00 72.12 108 VAL A CA 1
ATOM 789 C C . VAL A 1 108 ? -3.638 -11.338 -16.020 1.00 72.12 108 VAL A C 1
ATOM 791 O O . VAL A 1 108 ? -3.652 -11.774 -14.865 1.00 72.12 108 VAL A O 1
ATOM 794 N N . GLY A 1 109 ? -4.666 -10.663 -16.534 1.00 77.19 109 GLY A N 1
ATOM 795 C CA . GLY A 1 109 ? -5.974 -10.491 -15.889 1.00 77.19 109 GLY A CA 1
ATOM 796 C C . GLY A 1 109 ? -6.353 -9.035 -15.628 1.00 77.19 109 GLY A C 1
ATOM 797 O O . GLY A 1 109 ? -5.535 -8.138 -15.759 1.00 77.19 109 GLY A O 1
ATOM 798 N N . ASP A 1 110 ? -7.611 -8.795 -15.274 1.00 87.88 110 ASP A N 1
ATOM 799 C CA . ASP A 1 110 ? -8.148 -7.450 -15.041 1.00 87.88 110 ASP A CA 1
ATOM 800 C C . ASP A 1 110 ? -7.715 -6.905 -13.666 1.00 87.88 110 ASP A C 1
ATOM 802 O O . ASP A 1 110 ? -8.187 -7.357 -12.616 1.00 87.88 110 ASP A O 1
ATOM 806 N N . TYR A 1 111 ? -6.791 -5.939 -13.663 1.00 89.44 111 TYR A N 1
ATOM 807 C CA . TYR A 1 111 ? -6.283 -5.326 -12.433 1.00 89.44 111 TYR A CA 1
ATOM 808 C C . TYR A 1 111 ? -7.297 -4.387 -11.784 1.00 89.44 111 TYR A C 1
ATOM 810 O O . TYR A 1 111 ? -7.312 -4.270 -10.558 1.00 89.44 111 TYR A O 1
ATOM 818 N N . ALA A 1 112 ? -8.181 -3.768 -12.570 1.00 91.62 112 ALA A N 1
ATOM 819 C CA . ALA A 1 112 ? -9.249 -2.939 -12.031 1.00 91.62 112 ALA A CA 1
ATOM 820 C C . ALA A 1 112 ? -10.245 -3.807 -11.255 1.00 91.62 112 ALA A C 1
ATOM 822 O O . ALA A 1 112 ? -10.568 -3.497 -10.107 1.00 91.62 112 ALA A O 1
ATOM 823 N N . LEU A 1 113 ? -10.646 -4.949 -11.820 1.00 93.56 113 LEU A N 1
ATOM 824 C CA . LEU A 1 113 ? -11.494 -5.921 -11.133 1.00 93.56 113 LEU A CA 1
ATOM 825 C C . LEU A 1 113 ? -10.831 -6.443 -9.853 1.00 93.56 113 LEU A C 1
ATOM 827 O O . LEU A 1 113 ? -11.475 -6.500 -8.806 1.00 93.56 113 LEU A O 1
ATOM 831 N N . ARG A 1 114 ? -9.538 -6.787 -9.898 1.00 93.88 114 ARG A N 1
ATOM 832 C CA . ARG A 1 114 ? -8.796 -7.233 -8.704 1.00 93.88 114 ARG A CA 1
ATOM 833 C C 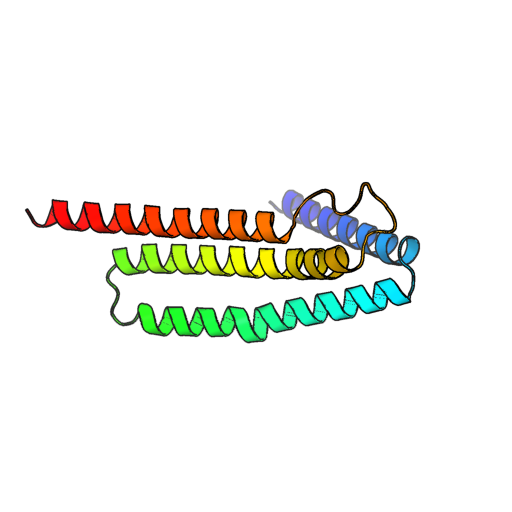. ARG A 1 114 ? -8.743 -6.156 -7.626 1.00 93.88 114 ARG A C 1
ATOM 835 O O . ARG A 1 114 ? -8.961 -6.468 -6.457 1.00 93.88 114 ARG A O 1
ATOM 842 N N . LEU A 1 115 ? -8.511 -4.900 -8.003 1.00 95.19 115 LEU A N 1
ATOM 843 C CA . LEU A 1 115 ? -8.512 -3.781 -7.065 1.00 95.19 115 LEU A CA 1
ATOM 844 C C . LEU A 1 115 ? -9.894 -3.590 -6.426 1.00 95.19 115 LEU A C 1
ATOM 846 O O . LEU A 1 115 ? -9.987 -3.408 -5.213 1.00 95.19 115 LEU A O 1
ATOM 850 N N . VAL A 1 116 ? -10.968 -3.702 -7.212 1.00 97.12 116 VAL A N 1
ATOM 851 C CA . VAL A 1 116 ? -12.349 -3.669 -6.705 1.00 97.12 116 VAL A CA 1
ATOM 852 C C . VAL A 1 116 ? -12.599 -4.810 -5.719 1.00 97.12 116 VAL A C 1
ATOM 854 O O . VAL A 1 116 ? -13.156 -4.568 -4.650 1.00 97.12 116 VAL A O 1
ATOM 857 N N . ILE A 1 117 ? -12.153 -6.032 -6.022 1.00 97.06 117 ILE A N 1
ATOM 858 C CA . ILE A 1 117 ? -12.284 -7.189 -5.121 1.00 97.06 117 ILE A CA 1
ATOM 859 C C . ILE A 1 117 ? -11.539 -6.943 -3.804 1.00 97.06 117 ILE A C 1
ATOM 861 O O . ILE A 1 117 ? -12.083 -7.212 -2.733 1.00 97.06 117 ILE A O 1
ATOM 865 N N . VAL A 1 118 ? -10.322 -6.397 -3.860 1.00 96.56 118 VAL A N 1
ATOM 866 C CA . VAL A 1 118 ? -9.545 -6.040 -2.663 1.00 96.56 118 VAL A CA 1
ATOM 867 C C . VAL A 1 118 ? -10.288 -5.001 -1.826 1.00 96.56 118 VAL A C 1
ATOM 869 O O . VAL A 1 118 ? -10.465 -5.202 -0.625 1.00 96.56 118 VAL A O 1
ATOM 872 N N . TRP A 1 119 ? -10.785 -3.925 -2.438 1.00 97.56 119 TRP A N 1
ATOM 873 C CA . TRP A 1 119 ? -11.574 -2.917 -1.726 1.00 97.56 119 TRP A CA 1
ATOM 874 C C . TRP A 1 119 ? -12.868 -3.489 -1.145 1.00 97.56 119 TRP A C 1
ATOM 876 O O . TRP A 1 119 ? -13.228 -3.146 -0.020 1.00 97.56 119 TRP A O 1
ATOM 886 N N . ALA A 1 120 ? -13.535 -4.400 -1.855 1.00 97.62 120 ALA A N 1
ATOM 887 C CA . ALA A 1 120 ? -14.715 -5.096 -1.355 1.00 97.62 120 ALA A CA 1
ATOM 888 C C . ALA A 1 120 ? -14.382 -5.960 -0.128 1.00 97.62 120 ALA A C 1
ATOM 890 O O . ALA A 1 120 ? -15.114 -5.924 0.862 1.00 97.62 120 ALA A O 1
ATOM 891 N N . ALA A 1 121 ? -13.258 -6.682 -0.144 1.00 97.50 121 ALA A N 1
ATOM 892 C CA . ALA A 1 121 ? -12.791 -7.468 0.996 1.00 97.50 121 ALA A CA 1
ATOM 893 C C . ALA A 1 121 ? -12.441 -6.576 2.201 1.00 97.50 121 ALA A C 1
ATOM 895 O O . ALA A 1 121 ? -12.866 -6.851 3.324 1.00 97.50 121 ALA A O 1
ATOM 896 N N . VAL A 1 122 ? -11.733 -5.468 1.971 1.00 96.31 122 VAL A N 1
ATOM 897 C CA . VAL A 1 122 ? -11.400 -4.470 3.000 1.00 96.31 122 VAL A CA 1
ATOM 898 C C . VAL A 1 122 ? -12.673 -3.870 3.611 1.00 96.31 122 VAL A C 1
ATOM 900 O O . VAL A 1 122 ? -12.817 -3.823 4.835 1.00 96.31 122 VAL A O 1
ATOM 903 N N . ALA A 1 123 ? -13.637 -3.474 2.777 1.00 95.69 123 ALA A N 1
ATOM 904 C CA . ALA A 1 123 ? -14.924 -2.949 3.225 1.00 95.69 123 ALA A CA 1
ATOM 905 C C . ALA A 1 123 ? -15.728 -3.991 4.018 1.00 95.69 123 ALA A C 1
ATOM 907 O O . ALA A 1 123 ? -16.344 -3.655 5.033 1.00 95.69 123 ALA A O 1
ATOM 908 N N . LEU A 1 124 ? -15.686 -5.262 3.605 1.00 97.31 124 LEU A N 1
ATOM 909 C CA . LEU A 1 124 ? -16.339 -6.361 4.311 1.00 97.31 124 LEU A CA 1
ATOM 910 C C . LEU A 1 124 ? -15.776 -6.535 5.728 1.00 97.31 124 LEU A C 1
ATOM 912 O O . LEU A 1 124 ? -16.556 -6.674 6.669 1.00 97.31 124 LEU A O 1
ATOM 916 N N . VAL A 1 125 ? -14.453 -6.464 5.910 1.00 95.75 125 VAL A N 1
ATOM 917 C CA . VAL A 1 125 ? -13.813 -6.545 7.238 1.00 95.75 125 VAL A CA 1
ATOM 918 C C . VAL A 1 125 ? -14.298 -5.421 8.159 1.00 95.75 125 VAL A C 1
ATOM 920 O O . VAL A 1 125 ? -14.675 -5.676 9.309 1.00 95.75 125 VAL A O 1
ATOM 923 N N . VAL A 1 126 ? -14.358 -4.185 7.656 1.00 94.25 126 VAL A N 1
ATOM 924 C CA . VAL A 1 126 ? -14.872 -3.035 8.420 1.00 94.25 126 VAL A CA 1
ATOM 925 C C . VAL A 1 126 ? -16.349 -3.234 8.776 1.00 94.25 126 VAL A C 1
ATOM 927 O O . VAL A 1 126 ? -16.738 -3.047 9.932 1.00 94.25 126 VAL A O 1
ATOM 930 N N . LEU A 1 127 ? -17.171 -3.671 7.817 1.00 95.19 127 LEU A N 1
ATOM 931 C CA . LEU A 1 127 ? -18.602 -3.909 8.014 1.00 95.19 127 LEU A CA 1
ATOM 932 C C . LEU A 1 127 ? -18.872 -5.002 9.057 1.00 95.19 127 LEU A C 1
ATOM 934 O O . LEU A 1 127 ? -19.736 -4.831 9.922 1.00 95.19 127 LEU A O 1
ATOM 938 N N . VAL A 1 128 ? -18.146 -6.120 8.989 1.00 95.69 128 VAL A N 1
ATOM 939 C CA . VAL A 1 128 ? -18.262 -7.228 9.948 1.00 95.69 128 VAL A CA 1
ATOM 940 C C . VAL A 1 128 ? -17.877 -6.756 11.346 1.00 95.69 128 VAL A C 1
ATOM 942 O O . VAL A 1 128 ? -18.639 -6.970 12.290 1.00 95.69 128 VAL A O 1
ATOM 945 N N . THR A 1 129 ? -16.757 -6.040 11.472 1.00 92.31 129 THR A N 1
ATOM 946 C CA . THR A 1 129 ? -16.301 -5.471 12.748 1.00 92.31 129 THR A CA 1
ATOM 947 C C . THR A 1 129 ? -17.363 -4.549 13.345 1.00 92.31 129 THR A C 1
ATOM 949 O O . THR A 1 129 ? -17.764 -4.713 14.499 1.00 92.31 129 THR A O 1
ATOM 952 N N . TRP A 1 130 ? -17.899 -3.629 12.540 1.00 91.94 130 TRP A N 1
ATOM 953 C CA . TRP A 1 130 ? -18.965 -2.725 12.964 1.00 91.94 130 TRP A CA 1
ATOM 954 C C . TRP A 1 130 ? -20.225 -3.474 13.417 1.00 91.94 130 TRP A C 1
ATOM 956 O O . TRP A 1 130 ? -20.786 -3.157 14.470 1.00 91.94 130 TRP A O 1
ATOM 966 N N . ARG A 1 131 ? -20.657 -4.505 12.674 1.00 92.88 131 ARG A N 1
ATOM 967 C CA . ARG A 1 131 ? -21.818 -5.330 13.051 1.00 92.88 131 ARG A CA 1
ATOM 968 C C . ARG A 1 131 ? -21.606 -6.050 14.383 1.00 92.88 131 ARG A C 1
ATOM 970 O O . ARG A 1 131 ? -22.531 -6.070 15.194 1.00 92.88 131 ARG A O 1
ATOM 977 N N . ILE A 1 132 ? -20.421 -6.607 14.630 1.00 91.62 132 ILE A N 1
ATOM 978 C CA . ILE A 1 132 ? -20.091 -7.289 15.893 1.00 91.62 132 ILE A CA 1
ATOM 979 C C . ILE A 1 132 ? -20.134 -6.297 17.064 1.00 91.62 132 ILE A C 1
ATOM 981 O O . ILE A 1 132 ? -20.802 -6.561 18.067 1.00 91.62 132 ILE A O 1
ATOM 985 N N . CYS A 1 133 ? -19.500 -5.129 16.923 1.00 88.00 133 CYS A N 1
ATOM 986 C CA . CYS A 1 133 ? -19.498 -4.086 17.953 1.00 88.00 133 CYS A CA 1
ATOM 987 C C . CYS A 1 133 ? -20.911 -3.550 18.252 1.00 88.00 133 CYS A C 1
ATOM 989 O O . CYS A 1 133 ? -21.255 -3.324 19.418 1.00 88.00 133 CYS A O 1
ATOM 991 N N . ARG A 1 134 ? -21.764 -3.394 17.227 1.00 85.31 134 ARG A N 1
ATOM 992 C CA . ARG A 1 134 ? -23.165 -2.985 17.418 1.00 85.31 134 ARG A CA 1
ATOM 993 C C . ARG A 1 134 ? -23.999 -4.042 18.128 1.00 85.31 134 ARG A C 1
ATOM 995 O O . ARG A 1 134 ? -24.734 -3.682 19.041 1.00 85.31 134 ARG A O 1
ATOM 1002 N N . ARG A 1 135 ? -23.890 -5.319 17.744 1.00 85.25 135 ARG A N 1
ATOM 1003 C CA . ARG A 1 135 ? -24.682 -6.406 18.352 1.00 85.25 135 ARG A CA 1
ATOM 1004 C C . ARG A 1 135 ? -24.410 -6.542 19.849 1.00 85.25 135 ARG A C 1
ATOM 1006 O O . ARG A 1 135 ? -25.354 -6.574 20.625 1.00 85.25 135 ARG A O 1
ATOM 1013 N N . ARG A 1 136 ? -23.140 -6.501 20.262 1.00 75.44 136 ARG A N 1
ATOM 1014 C CA . ARG A 1 136 ? -22.761 -6.551 21.688 1.00 75.44 136 ARG A CA 1
ATOM 1015 C C . ARG A 1 136 ? -23.332 -5.386 22.508 1.00 75.44 136 ARG A C 1
ATOM 1017 O O . ARG A 1 136 ? -23.660 -5.559 23.671 1.00 75.44 136 ARG A O 1
ATOM 1024 N N . SER A 1 137 ? -23.527 -4.225 21.882 1.00 69.88 137 SER A N 1
ATOM 1025 C CA . SER A 1 137 ? -24.096 -3.036 22.539 1.00 69.88 137 SER A CA 1
ATOM 1026 C C . SER A 1 137 ? -25.612 -3.081 22.745 1.00 69.88 137 SER A C 1
ATOM 1028 O O . SER A 1 137 ? -26.141 -2.237 23.471 1.00 69.88 137 SER A O 1
ATOM 1030 N N . ALA A 1 138 ? -26.307 -3.998 22.069 1.00 69.88 138 ALA A N 1
ATOM 1031 C CA . ALA A 1 138 ? -27.732 -4.240 22.271 1.00 69.88 138 ALA A CA 1
ATOM 1032 C C . ALA A 1 138 ? -27.972 -5.243 23.410 1.00 69.88 138 ALA A C 1
ATOM 1034 O O . ALA A 1 138 ? -28.937 -5.093 24.145 1.00 69.88 138 ALA A O 1
ATOM 1035 N N . THR A 1 139 ? -27.0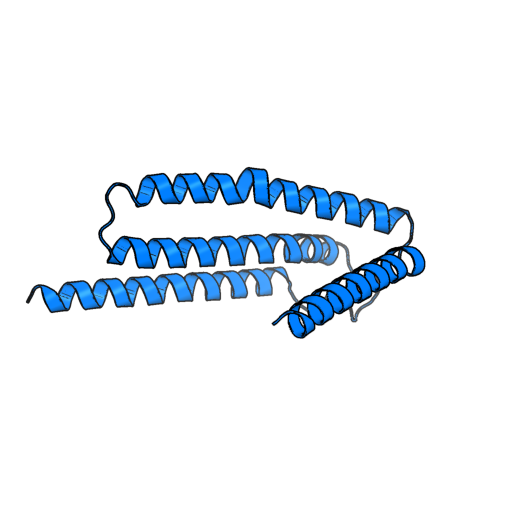75 -6.218 23.586 1.00 70.88 139 THR A N 1
ATOM 1036 C CA . THR A 1 139 ? -27.190 -7.262 24.617 1.00 70.88 139 THR A CA 1
ATOM 1037 C C . THR A 1 139 ? -26.916 -6.753 26.035 1.00 70.88 139 THR A C 1
ATOM 1039 O O . THR A 1 139 ? -27.514 -7.254 26.967 1.00 70.88 139 THR A O 1
ATOM 1042 N N . GLU A 1 140 ? -26.058 -5.746 26.219 1.00 58.84 140 GLU A N 1
ATOM 1043 C CA . GLU A 1 140 ? -25.749 -5.183 27.552 1.00 58.84 140 GLU A CA 1
ATOM 1044 C C . GLU A 1 140 ? -26.800 -4.197 28.092 1.00 58.84 140 GLU A C 1
ATOM 1046 O O . GLU A 1 140 ? -26.660 -3.705 29.207 1.00 58.84 140 GLU A O 1
ATOM 1051 N N . ARG A 1 141 ? -27.812 -3.842 27.289 1.00 57.41 141 ARG A N 1
ATOM 1052 C CA . ARG A 1 141 ? -28.864 -2.879 27.661 1.00 57.41 141 ARG A CA 1
ATOM 1053 C C . ARG A 1 141 ? -30.223 -3.518 27.969 1.00 57.41 141 ARG A C 1
ATOM 1055 O O . ARG A 1 141 ? -31.147 -2.773 28.281 1.00 57.41 141 ARG A O 1
ATOM 1062 N N . GLY A 1 142 ? -30.351 -4.837 27.839 1.00 47.00 142 GLY A N 1
ATOM 1063 C CA . GLY A 1 142 ? -31.543 -5.608 28.213 1.00 47.00 142 GLY A CA 1
ATOM 1064 C C . GLY A 1 142 ? -31.245 -6.484 29.414 1.00 47.00 142 GLY A C 1
ATOM 1065 O O . GLY A 1 142 ? -32.188 -6.697 30.202 1.00 47.00 142 GLY A O 1
#

Sequence (142 aa):
MRFARVAVIAAGIGLAGYGVVLLITALSPSLLLALAVWLAAVVVVHDAILAPAMSALRARWWRDAGDRAQVVSAVGQIAFVTGAVLSLFVLPEIWVQGRGSANPTILVGDYALRLVIVWAAVALVVLVTWRICRRRSATERG

Organism: NCBI:txid3135264

pLDDT: mean 88.11, std 10.43, range [47.0, 98.19]

Foldseek 3Di:
DVVVVVVVVVVVVVVVVVVVVCCVVVDDPVVNVVVVVLVVVLCCCVPVPLVVVLVVLCVVQVVPDDPLSVQLSVLLSVLVSVLVNVCSVLVVLQVVVVVDDPDCVPSPDDSVVVSVVSNVVSVVSSVVSNVVSVVVVVVVVD

Radius of gyration: 21.17 Å; chains: 1; bounding box: 55×28×53 Å